Protein AF-A0A7J3Q9Z6-F1 (afdb_monomer_lite)

Sequence (89 aa):
MEDVLILVGIVALAVLLMYMLEYYRPLILAVLLAYLAFPIYWFIATLELDPLLRIALQVVVFMLMYGVVLYMVMSYLYKMRVRRYEAKR

Structure (mmCIF, N/CA/C/O backbone):
data_AF-A0A7J3Q9Z6-F1
#
_entry.id   AF-A0A7J3Q9Z6-F1
#
loop_
_atom_site.group_PDB
_atom_site.id
_atom_site.type_symbol
_atom_site.label_atom_id
_atom_site.label_alt_id
_atom_site.label_comp_id
_atom_site.label_asym_id
_atom_site.label_entity_id
_atom_site.label_seq_id
_atom_site.pdbx_PDB_ins_code
_atom_site.Cartn_x
_atom_site.Cartn_y
_atom_site.Cartn_z
_atom_site.occupancy
_atom_site.B_iso_or_equiv
_atom_site.auth_seq_id
_atom_site.auth_comp_id
_atom_site.auth_asym_id
_atom_site.auth_atom_id
_atom_site.pdbx_PDB_model_num
ATOM 1 N N . MET A 1 1 ? -43.925 -8.696 9.432 1.00 72.38 1 MET A N 1
ATOM 2 C CA . MET A 1 1 ? -42.898 -8.941 10.478 1.00 72.38 1 MET A CA 1
ATOM 3 C C . MET A 1 1 ? -41.563 -9.344 9.857 1.00 72.38 1 MET A C 1
ATOM 5 O O . MET A 1 1 ? -40.544 -8.851 10.318 1.00 72.38 1 MET A O 1
ATOM 9 N N . GLU A 1 2 ? -41.551 -10.153 8.793 1.00 80.06 2 GLU A N 1
ATOM 10 C CA . GLU A 1 2 ? -40.327 -10.506 8.049 1.00 80.06 2 GLU A CA 1
ATOM 11 C C . GLU A 1 2 ? -39.622 -9.300 7.408 1.00 80.06 2 GLU A C 1
ATOM 13 O O . GLU A 1 2 ? -38.408 -9.179 7.537 1.00 80.06 2 GLU A O 1
ATOM 18 N N . ASP A 1 3 ? -40.357 -8.342 6.835 1.00 82.56 3 ASP A N 1
ATOM 19 C CA . ASP A 1 3 ? -39.754 -7.142 6.218 1.00 82.56 3 ASP A CA 1
ATOM 20 C C . ASP A 1 3 ? -38.966 -6.285 7.220 1.00 82.56 3 ASP A C 1
ATOM 22 O O . ASP A 1 3 ? -37.925 -5.710 6.902 1.00 82.56 3 ASP A O 1
ATOM 26 N N . VAL A 1 4 ? -39.437 -6.242 8.470 1.00 86.06 4 VAL A N 1
ATOM 27 C CA . VAL A 1 4 ? -38.774 -5.522 9.566 1.00 86.06 4 VAL A CA 1
ATOM 28 C C . VAL A 1 4 ? -37.491 -6.247 9.981 1.00 86.06 4 VAL A C 1
ATOM 30 O O . VAL A 1 4 ? -36.471 -5.605 10.209 1.00 86.06 4 VAL A O 1
ATOM 33 N N . LEU A 1 5 ? -37.511 -7.582 10.028 1.00 89.56 5 LEU A N 1
ATOM 34 C CA . LEU A 1 5 ? -36.334 -8.410 10.317 1.00 89.56 5 LEU A CA 1
ATOM 35 C C . LEU A 1 5 ? -35.250 -8.268 9.240 1.00 89.56 5 LEU A C 1
ATOM 37 O O . LEU A 1 5 ? -34.073 -8.135 9.575 1.00 89.56 5 LEU A O 1
ATOM 41 N N . ILE A 1 6 ? -35.640 -8.233 7.963 1.00 91.38 6 ILE A N 1
ATOM 42 C CA . ILE A 1 6 ? -34.717 -8.019 6.840 1.00 91.38 6 ILE A CA 1
ATOM 43 C C . ILE A 1 6 ? -34.081 -6.627 6.930 1.00 91.38 6 ILE A C 1
ATOM 45 O O . ILE A 1 6 ? -32.861 -6.500 6.818 1.00 91.38 6 ILE A O 1
ATOM 49 N N . LEU A 1 7 ? -34.880 -5.589 7.203 1.00 92.12 7 LEU A N 1
ATOM 50 C CA . LEU A 1 7 ? -34.381 -4.223 7.370 1.00 92.12 7 LEU A CA 1
ATOM 51 C C . LEU A 1 7 ? -33.370 -4.122 8.522 1.00 92.12 7 LEU A C 1
ATOM 53 O O . LEU A 1 7 ? -32.290 -3.557 8.349 1.00 92.12 7 LEU A O 1
ATOM 57 N N . VAL A 1 8 ? -33.683 -4.710 9.681 1.00 91.94 8 VAL A N 1
ATOM 58 C CA . VAL A 1 8 ? -32.777 -4.744 10.841 1.00 91.94 8 VAL A CA 1
ATOM 59 C C . VAL A 1 8 ? -31.481 -5.489 10.507 1.00 91.94 8 VAL A C 1
ATOM 61 O O . VAL A 1 8 ? -30.401 -5.019 10.867 1.00 91.94 8 VAL A O 1
ATOM 64 N N . GLY A 1 9 ? -31.562 -6.600 9.769 1.00 90.69 9 GLY A N 1
ATOM 65 C CA . GLY A 1 9 ? -30.392 -7.353 9.312 1.00 90.69 9 GLY A CA 1
ATOM 66 C C . GLY A 1 9 ? -29.467 -6.539 8.401 1.00 90.69 9 GLY A C 1
ATOM 67 O O . GLY A 1 9 ? -28.252 -6.536 8.602 1.00 90.69 9 GLY A O 1
ATOM 68 N N . ILE A 1 10 ? -30.028 -5.791 7.446 1.00 93.44 10 ILE A N 1
ATOM 69 C CA . ILE A 1 10 ? -29.258 -4.924 6.538 1.00 93.44 10 ILE A CA 1
ATOM 70 C C . ILE A 1 10 ? -28.583 -3.786 7.310 1.00 93.44 10 ILE A C 1
ATOM 72 O O . ILE A 1 10 ? -27.400 -3.514 7.098 1.00 93.44 10 ILE A O 1
ATOM 76 N N . VAL A 1 11 ? -29.302 -3.143 8.235 1.00 91.94 11 VAL A N 1
ATOM 77 C CA . VAL A 1 11 ? -28.746 -2.060 9.060 1.00 91.94 11 VAL A CA 1
ATOM 78 C C . VAL A 1 11 ? -27.613 -2.579 9.950 1.00 91.94 11 VAL A C 1
ATOM 80 O O . VAL A 1 11 ? -26.552 -1.960 10.005 1.00 91.94 11 VAL A O 1
ATOM 83 N N . ALA A 1 12 ? -27.784 -3.738 10.592 1.00 89.44 12 ALA A N 1
ATOM 84 C CA . ALA A 1 12 ? -26.739 -4.350 11.412 1.00 89.44 12 ALA A CA 1
ATOM 85 C C . ALA A 1 12 ? -25.483 -4.691 10.590 1.00 89.44 12 ALA A C 1
ATOM 87 O O . ALA A 1 12 ? -24.363 -4.411 11.025 1.00 89.44 12 ALA A O 1
ATOM 88 N N . LEU A 1 13 ? -25.660 -5.231 9.380 1.00 92.25 13 LEU A N 1
ATOM 89 C CA . LEU A 1 13 ? -24.557 -5.526 8.466 1.00 92.25 13 LEU A CA 1
ATOM 90 C C . LEU A 1 13 ? -23.825 -4.249 8.023 1.00 92.25 13 LEU A C 1
ATOM 92 O O . LEU A 1 13 ? -22.596 -4.225 8.002 1.00 92.25 13 LEU A O 1
ATOM 96 N N . ALA A 1 14 ? -24.558 -3.177 7.713 1.00 86.50 14 ALA A N 1
ATOM 97 C CA . ALA A 1 14 ? -23.981 -1.891 7.326 1.00 86.50 14 ALA A CA 1
ATOM 98 C C . ALA A 1 14 ? -23.163 -1.256 8.464 1.00 86.50 14 ALA A C 1
ATOM 100 O O . ALA A 1 14 ? -22.056 -0.769 8.232 1.00 86.50 14 ALA A O 1
ATOM 101 N N . VAL A 1 15 ? -23.665 -1.317 9.702 1.00 88.56 15 VAL A N 1
ATOM 102 C CA . VAL A 1 15 ? -22.946 -0.835 10.894 1.00 88.56 15 VAL A CA 1
ATOM 103 C C . VAL A 1 15 ? -21.678 -1.656 11.138 1.00 88.56 15 VAL A C 1
ATOM 105 O O . VAL A 1 15 ? -20.613 -1.086 11.383 1.00 88.56 15 VAL A O 1
ATOM 108 N N . LEU A 1 16 ? -21.757 -2.985 11.013 1.00 86.62 16 LEU A N 1
ATOM 109 C CA . LEU A 1 16 ? -20.596 -3.867 11.136 1.00 86.62 16 LEU A CA 1
ATOM 110 C C . LEU A 1 16 ? -19.536 -3.550 10.072 1.00 86.62 16 LEU A C 1
ATOM 112 O O . LEU A 1 16 ? -18.354 -3.429 10.395 1.00 86.62 16 LEU A O 1
ATOM 116 N N . LEU A 1 17 ? -19.957 -3.374 8.817 1.00 84.81 17 LEU A N 1
ATOM 117 C CA . LEU A 1 17 ? -19.078 -2.999 7.710 1.00 84.81 17 LEU A CA 1
ATOM 118 C C . LEU A 1 17 ? -18.414 -1.646 7.950 1.00 84.81 17 LEU A C 1
ATOM 120 O O . LEU A 1 17 ? -17.205 -1.545 7.777 1.00 84.81 17 LEU A O 1
ATOM 124 N N . MET A 1 18 ? -19.157 -0.632 8.401 1.00 84.44 18 MET A N 1
ATOM 125 C CA . MET A 1 18 ? -18.583 0.662 8.782 1.00 84.44 18 MET A CA 1
ATOM 126 C C . MET A 1 18 ? -17.504 0.514 9.857 1.00 84.44 18 MET A C 1
ATOM 128 O O . MET A 1 18 ? -16.421 1.085 9.721 1.00 84.44 18 MET A O 1
ATOM 132 N N . TYR A 1 19 ? -17.774 -0.283 10.893 1.00 81.69 19 TYR A N 1
ATOM 133 C CA . TYR A 1 19 ? -16.831 -0.508 11.987 1.00 81.69 19 TYR A CA 1
ATOM 134 C C . TYR A 1 19 ? -15.564 -1.223 11.506 1.00 81.69 19 TYR A C 1
ATOM 136 O O . TYR A 1 19 ? -14.444 -0.825 11.836 1.00 81.69 19 TYR A O 1
ATOM 144 N N . MET A 1 20 ? -15.724 -2.245 10.660 1.00 77.56 20 MET A N 1
ATOM 145 C CA . MET A 1 20 ? -14.598 -2.918 10.017 1.00 77.56 20 MET A CA 1
ATOM 146 C C . MET A 1 20 ? -13.804 -1.960 9.130 1.00 77.56 20 MET A C 1
ATOM 148 O O . MET A 1 20 ? -12.579 -1.952 9.185 1.00 77.56 20 MET A O 1
ATOM 152 N N . LEU A 1 21 ? -14.468 -1.108 8.353 1.00 81.88 21 LEU A N 1
ATOM 153 C CA . LEU A 1 21 ? -13.808 -0.164 7.455 1.00 81.88 21 LEU A CA 1
ATOM 154 C C . LEU A 1 21 ? -13.030 0.907 8.221 1.00 81.88 21 LEU A C 1
ATOM 156 O O . LEU A 1 21 ? -11.976 1.347 7.774 1.00 81.88 21 LEU A O 1
ATOM 160 N N . GLU A 1 22 ? -13.513 1.313 9.392 1.00 78.19 22 GLU A N 1
ATOM 161 C CA . GLU A 1 22 ? -12.792 2.204 10.293 1.00 78.19 22 GLU A CA 1
ATOM 162 C C . GLU A 1 22 ? -11.586 1.523 10.940 1.00 78.19 22 GLU A C 1
ATOM 164 O O . GLU A 1 22 ? -10.498 2.106 10.969 1.00 78.19 22 GLU A O 1
ATOM 169 N N . TYR A 1 23 ? -11.742 0.273 11.377 1.00 79.00 23 TYR A N 1
ATOM 170 C CA . TYR A 1 23 ? -10.653 -0.492 11.967 1.00 79.00 23 TYR A CA 1
ATOM 171 C C . TYR A 1 23 ? -9.563 -0.807 10.935 1.00 79.00 23 TYR A C 1
ATOM 173 O O . TYR A 1 23 ? -8.400 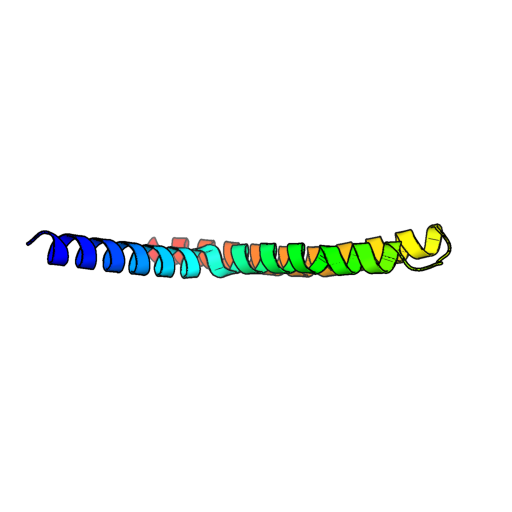-0.492 11.166 1.00 79.00 23 TYR A O 1
ATOM 181 N N . TYR A 1 24 ? -9.920 -1.353 9.772 1.00 81.25 24 TYR A N 1
ATOM 182 C CA . TYR A 1 24 ? -8.988 -1.772 8.720 1.00 81.25 24 TYR A CA 1
ATOM 183 C C . TYR A 1 24 ? -8.614 -0.656 7.736 1.00 81.25 24 TYR A C 1
ATOM 185 O O . TYR A 1 24 ? -7.861 -0.911 6.799 1.00 81.25 24 TYR A O 1
ATOM 193 N N . ARG A 1 25 ? -9.070 0.588 7.942 1.00 79.88 25 ARG A N 1
ATOM 194 C CA . ARG A 1 25 ? -8.836 1.726 7.031 1.00 79.88 25 ARG A CA 1
ATOM 195 C C . ARG A 1 25 ? -7.398 1.850 6.504 1.00 79.88 25 ARG A C 1
ATOM 197 O O . ARG A 1 25 ? -7.237 1.956 5.291 1.00 79.88 25 ARG A O 1
ATOM 204 N N . PRO A 1 26 ? -6.343 1.826 7.345 1.00 80.00 26 PRO A N 1
ATOM 205 C CA . PRO A 1 26 ? -4.973 1.964 6.849 1.00 80.00 26 PRO A CA 1
ATOM 206 C C . PRO A 1 26 ? -4.481 0.726 6.097 1.00 80.00 26 PRO A C 1
ATOM 208 O O . PRO A 1 26 ? -3.674 0.867 5.185 1.00 80.00 26 PRO A O 1
ATOM 211 N N . LEU A 1 27 ? -4.988 -0.465 6.428 1.00 82.00 27 LEU A N 1
ATOM 212 C CA . LEU A 1 27 ? -4.701 -1.685 5.676 1.00 82.00 27 LEU A CA 1
ATOM 213 C C . LEU A 1 27 ? -5.360 -1.629 4.291 1.00 82.00 27 LEU A C 1
ATOM 215 O O . LEU A 1 27 ? -4.708 -1.909 3.293 1.00 82.00 27 LEU A O 1
ATOM 219 N N . ILE A 1 28 ? -6.622 -1.194 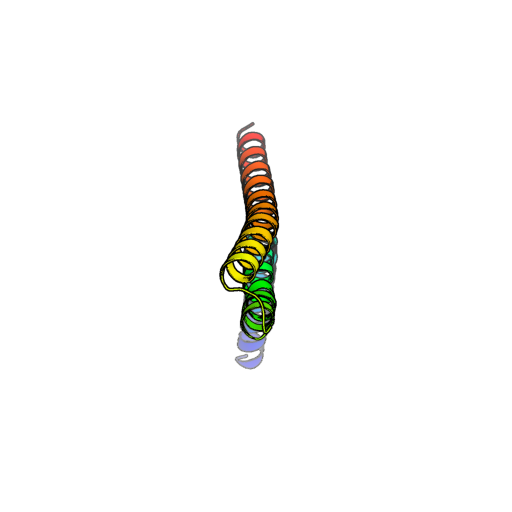4.222 1.00 84.31 28 ILE A N 1
ATOM 220 C CA . ILE A 1 28 ? -7.353 -0.995 2.964 1.00 84.31 28 ILE A CA 1
ATOM 221 C C . ILE A 1 28 ? -6.633 0.045 2.098 1.00 84.31 28 ILE A C 1
ATOM 223 O O . ILE A 1 28 ? -6.384 -0.207 0.925 1.00 84.31 28 ILE A O 1
ATOM 227 N N . LEU A 1 29 ? -6.225 1.178 2.678 1.00 85.12 29 LEU A N 1
ATOM 228 C CA . LEU A 1 29 ? -5.439 2.200 1.980 1.00 85.12 29 LEU A CA 1
ATOM 229 C C . LEU A 1 29 ? -4.102 1.655 1.459 1.00 85.12 29 LEU A C 1
ATOM 231 O O . LEU A 1 29 ? -3.744 1.927 0.318 1.00 85.12 29 LEU A O 1
ATOM 235 N N . ALA A 1 30 ? -3.385 0.861 2.259 1.00 83.31 30 ALA A N 1
ATOM 236 C CA . ALA A 1 30 ? -2.140 0.226 1.835 1.00 83.31 30 ALA A CA 1
ATOM 237 C C . ALA A 1 30 ? -2.349 -0.739 0.656 1.00 83.31 30 ALA A C 1
ATOM 239 O O . ALA A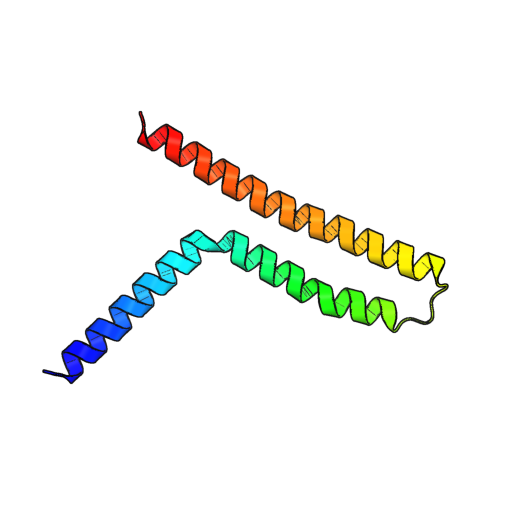 1 30 ? -1.573 -0.720 -0.297 1.00 83.31 30 ALA A O 1
ATOM 240 N N . VAL A 1 31 ? -3.416 -1.544 0.688 1.00 85.00 31 VAL A N 1
ATOM 241 C CA . VAL A 1 31 ? -3.778 -2.461 -0.405 1.00 85.00 31 VAL A CA 1
ATOM 242 C C . VAL A 1 31 ? -4.174 -1.690 -1.664 1.00 85.00 31 VAL A C 1
ATOM 244 O O . VAL A 1 31 ? -3.730 -2.042 -2.753 1.00 85.00 31 VAL A O 1
ATOM 247 N N . LEU A 1 32 ? -4.951 -0.612 -1.535 1.00 86.44 32 LEU A N 1
ATOM 248 C CA . LEU A 1 32 ? -5.320 0.243 -2.666 1.00 86.44 32 LEU A CA 1
ATOM 249 C C . LEU A 1 32 ? -4.092 0.907 -3.298 1.00 86.44 32 LEU A C 1
ATOM 251 O O . LEU A 1 32 ? -3.976 0.931 -4.519 1.00 86.44 32 LEU A O 1
ATOM 255 N N . LEU A 1 33 ? -3.147 1.393 -2.491 1.00 85.00 33 LEU A N 1
ATOM 256 C CA . LEU A 1 33 ? -1.881 1.938 -2.989 1.00 85.00 33 LEU A CA 1
ATOM 257 C C . LEU A 1 33 ? -1.045 0.874 -3.709 1.00 85.00 33 LEU A C 1
ATOM 259 O O . LEU A 1 33 ? -0.524 1.135 -4.790 1.00 85.00 33 LEU A O 1
ATOM 263 N N . ALA A 1 34 ? -0.963 -0.337 -3.154 1.00 80.06 34 ALA A N 1
ATOM 264 C CA . ALA A 1 34 ? -0.294 -1.459 -3.808 1.00 80.06 34 ALA A CA 1
ATOM 265 C C . ALA A 1 34 ? -0.988 -1.867 -5.119 1.00 80.06 34 ALA A C 1
ATOM 267 O O . ALA A 1 34 ? -0.321 -2.253 -6.072 1.00 80.06 34 ALA A O 1
ATOM 268 N N . TYR A 1 35 ? -2.312 -1.740 -5.204 1.00 85.50 35 TYR A N 1
ATOM 269 C CA . TYR A 1 35 ? -3.057 -1.976 -6.438 1.00 85.50 35 TYR A CA 1
ATOM 270 C C . TYR A 1 35 ? -2.788 -0.886 -7.488 1.00 85.50 35 TYR A C 1
ATOM 272 O O . TYR A 1 35 ? -2.546 -1.197 -8.651 1.00 85.50 35 TYR A O 1
ATOM 280 N N . LEU A 1 36 ? -2.741 0.387 -7.080 1.00 84.62 36 LEU A N 1
ATOM 281 C CA . LEU A 1 36 ? -2.385 1.516 -7.954 1.00 84.62 36 LEU A CA 1
ATOM 282 C C . LEU A 1 36 ? -0.940 1.456 -8.463 1.00 84.62 36 LEU A C 1
ATOM 284 O O . LEU A 1 36 ? -0.616 2.055 -9.484 1.00 84.62 36 LEU A O 1
ATOM 288 N N . ALA A 1 37 ? -0.080 0.696 -7.796 1.00 84.44 37 ALA A N 1
ATOM 289 C CA . ALA A 1 37 ? 1.256 0.393 -8.276 1.00 84.44 37 ALA A CA 1
ATOM 290 C C . ALA A 1 37 ? 1.289 -0.336 -9.608 1.00 84.44 37 ALA A C 1
ATOM 292 O O . ALA A 1 37 ? 2.159 -0.103 -10.443 1.00 84.44 37 ALA A O 1
ATOM 293 N N . PHE A 1 38 ? 0.380 -1.298 -9.754 1.00 86.56 38 PHE A N 1
ATOM 294 C CA . PHE A 1 38 ? 0.374 -2.248 -10.847 1.00 86.56 38 PHE A CA 1
ATOM 295 C C . PHE A 1 38 ? 0.360 -1.557 -12.219 1.00 86.56 38 PHE A C 1
ATOM 297 O O . PHE A 1 38 ? 1.233 -1.873 -13.030 1.00 86.56 38 PHE A O 1
ATOM 304 N N . PRO A 1 39 ? -0.519 -0.568 -12.490 1.00 90.38 39 PRO A N 1
ATOM 305 C CA . PRO A 1 39 ? -0.480 0.162 -13.754 1.00 90.38 39 PRO A CA 1
ATOM 306 C C . PRO A 1 39 ? 0.821 0.949 -13.959 1.00 90.38 39 PRO A C 1
ATOM 308 O O . PRO A 1 39 ? 1.238 1.113 -15.100 1.00 90.38 39 PRO A O 1
ATOM 311 N N . ILE A 1 40 ? 1.500 1.392 -12.895 1.00 90.81 40 ILE A N 1
ATOM 312 C CA . ILE A 1 40 ? 2.797 2.079 -13.002 1.00 90.81 40 ILE A CA 1
ATOM 313 C C . ILE A 1 40 ? 3.882 1.090 -13.449 1.00 90.81 40 ILE A C 1
ATOM 315 O O . ILE A 1 40 ? 4.624 1.378 -14.387 1.00 90.81 40 ILE A O 1
ATOM 319 N N . TYR A 1 41 ? 3.948 -0.101 -12.843 1.00 90.94 41 TYR A N 1
ATOM 320 C CA . TYR A 1 41 ? 4.869 -1.158 -13.283 1.00 90.94 41 TYR A CA 1
ATOM 321 C C . TYR A 1 41 ? 4.594 -1.604 -14.715 1.00 90.94 41 TYR A C 1
ATOM 323 O O . TYR A 1 41 ? 5.536 -1.777 -15.490 1.00 90.94 41 TYR A O 1
ATOM 331 N N . TRP A 1 42 ? 3.313 -1.765 -15.058 1.00 92.44 42 TRP A N 1
ATOM 332 C CA . TRP A 1 42 ? 2.877 -2.113 -16.405 1.00 92.44 42 TRP A CA 1
ATOM 333 C C . TRP A 1 42 ? 3.311 -1.048 -17.413 1.00 92.44 42 TRP A C 1
ATOM 335 O O . TRP A 1 42 ? 3.943 -1.371 -18.414 1.00 92.44 42 TRP A O 1
ATOM 345 N N . PHE A 1 43 ? 3.046 0.227 -17.121 1.00 93.31 43 PHE A N 1
ATOM 346 C CA . PHE A 1 43 ? 3.453 1.343 -17.967 1.00 93.31 43 PHE A CA 1
ATOM 347 C C . PHE A 1 43 ? 4.971 1.363 -18.179 1.00 93.31 43 PHE A C 1
ATOM 349 O O . PHE A 1 43 ? 5.421 1.385 -19.321 1.00 93.31 43 PHE A O 1
ATOM 356 N N . ILE A 1 44 ? 5.770 1.240 -17.113 1.00 92.62 44 ILE A N 1
ATOM 357 C CA . ILE A 1 44 ? 7.239 1.187 -17.221 1.00 92.62 44 ILE A CA 1
ATOM 358 C C . ILE A 1 44 ? 7.696 0.003 -18.083 1.00 92.62 44 ILE A C 1
ATOM 360 O O . ILE A 1 44 ? 8.651 0.130 -18.845 1.00 92.62 44 ILE A O 1
ATOM 364 N N . ALA A 1 45 ? 7.013 -1.141 -17.992 1.00 89.75 45 ALA A N 1
ATOM 365 C CA . ALA A 1 45 ? 7.331 -2.315 -18.797 1.00 89.75 45 ALA A CA 1
ATOM 366 C C . ALA A 1 45 ? 7.038 -2.124 -20.295 1.00 89.75 45 ALA A C 1
ATOM 368 O O . ALA A 1 45 ? 7.731 -2.732 -21.111 1.00 89.75 45 ALA A O 1
ATOM 369 N N . THR A 1 46 ? 6.057 -1.284 -20.649 1.00 94.31 46 THR A N 1
ATOM 370 C CA . THR A 1 46 ? 5.726 -0.953 -22.048 1.00 94.31 46 THR A CA 1
ATOM 371 C C . THR A 1 46 ? 6.652 0.077 -22.687 1.00 94.31 46 THR A C 1
ATOM 373 O O . THR A 1 46 ? 6.654 0.205 -23.907 1.00 94.31 46 THR A O 1
ATOM 376 N N . LEU A 1 47 ? 7.443 0.805 -21.895 1.00 92.94 47 LEU A N 1
ATOM 377 C CA . LEU A 1 47 ? 8.381 1.785 -22.432 1.00 92.94 47 LEU A CA 1
ATOM 378 C C . LEU A 1 47 ? 9.572 1.082 -23.099 1.00 92.94 47 LEU A C 1
ATOM 380 O O . LEU A 1 47 ? 10.155 0.140 -22.552 1.00 92.94 47 LEU A O 1
ATOM 384 N N . GLU A 1 48 ? 9.980 1.588 -24.261 1.00 93.62 48 GLU A N 1
ATOM 385 C CA . GLU A 1 48 ? 11.185 1.161 -24.981 1.00 93.62 48 GLU A CA 1
ATOM 386 C C . GLU A 1 48 ? 12.443 1.727 -24.306 1.00 93.62 48 GLU A C 1
ATOM 388 O O . GLU A 1 48 ? 13.108 2.633 -24.798 1.00 93.62 48 GLU A O 1
ATOM 393 N N . LEU A 1 49 ? 12.735 1.216 -23.111 1.00 92.31 49 LEU A N 1
ATOM 394 C CA . LEU A 1 49 ? 13.894 1.585 -22.304 1.00 92.31 49 LEU A CA 1
ATOM 395 C C . LEU A 1 49 ? 14.931 0.470 -22.300 1.00 92.31 49 LEU A C 1
ATOM 397 O O . LEU A 1 49 ? 14.565 -0.716 -22.308 1.00 92.31 49 LEU A O 1
ATOM 401 N N . ASP A 1 50 ? 16.197 0.866 -22.151 1.00 95.19 50 ASP A N 1
ATOM 402 C CA . ASP A 1 50 ? 17.290 -0.044 -21.823 1.00 95.19 50 ASP A CA 1
ATOM 403 C C . ASP A 1 50 ? 16.911 -0.940 -20.630 1.00 95.19 50 ASP A C 1
ATOM 405 O O . ASP A 1 50 ? 16.354 -0.445 -19.639 1.00 95.19 50 ASP A O 1
ATOM 409 N N . PRO A 1 51 ? 17.231 -2.248 -20.665 1.00 94.62 51 PRO A N 1
ATOM 410 C CA . PRO A 1 51 ? 16.844 -3.183 -19.608 1.00 94.62 51 PRO A CA 1
ATOM 411 C C . PRO A 1 51 ? 17.307 -2.748 -18.213 1.00 94.62 51 PRO A C 1
ATOM 413 O O . PRO A 1 51 ? 16.550 -2.848 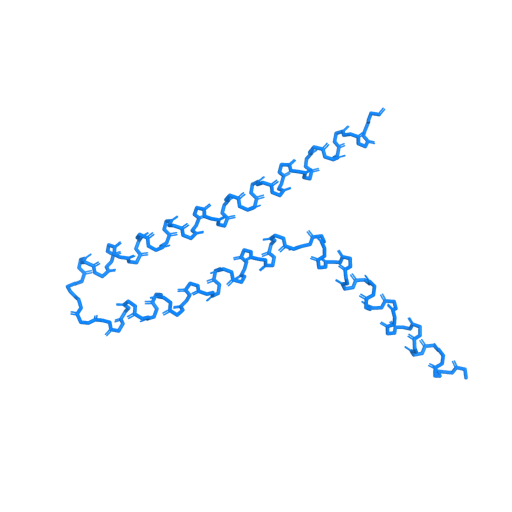-17.247 1.00 94.62 51 PRO A O 1
ATOM 416 N N . LEU A 1 52 ? 18.527 -2.208 -18.111 1.00 96.00 52 LEU A N 1
ATOM 417 C CA . LEU A 1 52 ? 19.089 -1.735 -16.846 1.00 96.00 52 LEU A CA 1
ATOM 418 C C . LEU A 1 52 ? 18.310 -0.531 -16.294 1.00 96.00 52 LEU A C 1
ATOM 420 O O . LEU A 1 52 ? 17.979 -0.498 -15.110 1.00 96.00 52 LEU A O 1
ATOM 424 N N . LEU A 1 53 ? 17.972 0.430 -17.159 1.00 94.50 53 LEU A N 1
ATOM 425 C CA . LEU A 1 53 ? 17.214 1.625 -16.788 1.00 94.50 53 LEU A CA 1
ATOM 426 C C . LEU A 1 53 ? 15.777 1.275 -16.382 1.00 94.50 53 LEU A C 1
ATOM 428 O O . LEU A 1 53 ? 15.253 1.820 -15.412 1.00 94.50 53 LEU A O 1
ATOM 432 N N . ARG A 1 54 ? 15.157 0.317 -17.077 1.00 94.75 54 ARG A N 1
ATOM 433 C CA . ARG A 1 54 ? 13.824 -0.199 -16.746 1.00 94.75 54 ARG A CA 1
ATOM 434 C C . ARG A 1 54 ? 13.789 -0.823 -15.355 1.00 94.75 54 ARG A C 1
ATOM 436 O O . ARG A 1 54 ? 12.915 -0.484 -14.561 1.00 94.75 54 ARG A O 1
ATOM 443 N N . ILE A 1 55 ? 14.753 -1.693 -15.048 1.00 94.00 55 ILE A N 1
ATOM 444 C CA . ILE A 1 55 ? 14.874 -2.319 -13.725 1.00 94.00 55 ILE A CA 1
ATOM 445 C C . ILE A 1 55 ? 15.106 -1.247 -12.659 1.00 94.00 55 ILE A C 1
ATOM 447 O O . ILE A 1 55 ? 14.427 -1.255 -11.635 1.00 94.00 55 ILE A O 1
ATOM 451 N N . ALA A 1 56 ? 16.007 -0.291 -12.909 1.00 95.06 56 ALA A N 1
ATOM 452 C CA . ALA A 1 56 ? 16.269 0.801 -11.976 1.00 95.06 56 ALA A CA 1
ATOM 453 C C . ALA A 1 56 ? 14.992 1.596 -11.652 1.00 95.06 56 ALA A C 1
ATOM 455 O O . ALA A 1 56 ? 14.685 1.814 -10.481 1.00 95.06 56 ALA A O 1
ATOM 456 N N . LEU A 1 57 ? 14.197 1.960 -12.664 1.00 94.50 57 LEU A N 1
ATOM 457 C CA . LEU A 1 57 ? 12.923 2.660 -12.469 1.00 94.50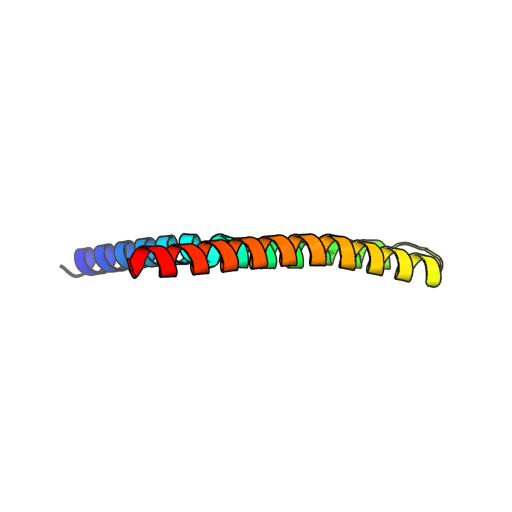 57 LEU A CA 1
ATOM 458 C C . LEU A 1 57 ? 11.906 1.825 -11.685 1.00 94.50 57 LEU A C 1
ATOM 460 O O . LEU A 1 57 ? 11.271 2.341 -10.766 1.00 94.50 57 LEU A O 1
ATOM 464 N N . GLN A 1 58 ? 11.770 0.536 -12.001 1.00 93.06 58 GLN A N 1
ATOM 465 C CA . GLN A 1 58 ? 10.872 -0.360 -11.269 1.00 93.06 58 GLN A CA 1
ATOM 466 C C . GLN A 1 58 ? 11.279 -0.496 -9.794 1.00 93.06 58 GLN A C 1
ATOM 468 O O . GLN A 1 58 ? 10.416 -0.456 -8.919 1.00 93.06 58 GLN A O 1
ATOM 473 N N . VAL A 1 59 ? 12.580 -0.583 -9.498 1.00 94.38 59 VAL A N 1
ATOM 474 C CA . VAL A 1 59 ? 13.096 -0.624 -8.120 1.00 94.38 59 VAL A CA 1
ATOM 475 C C . VAL A 1 59 ? 12.831 0.690 -7.382 1.00 94.38 59 VAL A C 1
ATOM 477 O O . VAL A 1 59 ? 12.433 0.663 -6.219 1.00 94.38 59 VAL A O 1
ATOM 480 N N . VAL A 1 60 ? 12.996 1.842 -8.038 1.00 94.19 60 VAL A N 1
ATOM 481 C CA . VAL A 1 60 ? 12.693 3.149 -7.429 1.00 94.19 60 VAL A CA 1
ATOM 482 C C . VAL A 1 60 ? 11.211 3.250 -7.070 1.00 94.19 60 VAL A C 1
ATOM 484 O O . VAL A 1 60 ? 10.877 3.608 -5.939 1.00 94.19 60 VAL A O 1
ATOM 487 N N . VAL A 1 61 ? 10.316 2.875 -7.988 1.00 91.94 61 VAL A N 1
ATOM 488 C CA . VAL A 1 61 ? 8.869 2.845 -7.721 1.00 91.94 61 VAL A CA 1
ATOM 489 C C . VAL A 1 61 ? 8.547 1.879 -6.581 1.00 91.94 61 VAL A C 1
ATOM 491 O O . VAL A 1 61 ? 7.781 2.232 -5.681 1.00 91.94 61 VAL A O 1
ATOM 494 N N . PHE A 1 62 ? 9.180 0.702 -6.557 1.00 91.25 62 PHE A N 1
ATOM 495 C CA . PHE A 1 62 ? 9.039 -0.257 -5.463 1.00 91.25 62 PHE A CA 1
ATOM 496 C C . PHE A 1 62 ? 9.408 0.351 -4.115 1.00 91.25 62 PHE A C 1
ATOM 498 O O . PHE A 1 62 ? 8.604 0.299 -3.187 1.00 91.25 62 PHE A O 1
ATOM 505 N N . MET A 1 63 ? 10.592 0.957 -4.009 1.00 94.25 63 MET A N 1
ATOM 506 C CA . MET A 1 63 ? 11.069 1.545 -2.760 1.00 94.25 63 MET A CA 1
ATOM 507 C C . MET A 1 63 ? 10.161 2.672 -2.270 1.00 94.25 63 MET A C 1
ATOM 509 O O . MET A 1 63 ? 9.827 2.707 -1.085 1.00 94.25 63 MET A O 1
ATOM 513 N N . LEU A 1 64 ? 9.724 3.560 -3.169 1.00 91.19 64 LEU A N 1
ATOM 514 C CA . LEU A 1 64 ? 8.839 4.671 -2.817 1.00 91.19 64 LEU A CA 1
ATOM 515 C C . LEU A 1 64 ? 7.515 4.166 -2.248 1.00 91.19 64 LEU A C 1
ATOM 517 O O . LEU A 1 64 ? 7.103 4.571 -1.161 1.00 91.19 64 LEU A O 1
ATOM 521 N N . MET A 1 65 ? 6.861 3.240 -2.942 1.00 89.75 65 MET A N 1
ATOM 522 C CA . MET A 1 65 ? 5.585 2.724 -2.469 1.00 89.75 65 MET A CA 1
ATOM 523 C C . MET A 1 65 ? 5.708 1.852 -1.228 1.00 89.75 65 MET A C 1
ATOM 525 O O . MET A 1 65 ? 4.882 1.966 -0.324 1.00 89.75 65 MET A O 1
ATOM 529 N N . TYR A 1 66 ? 6.716 0.978 -1.179 1.00 88.12 66 TYR A N 1
ATOM 530 C CA . TYR A 1 66 ? 6.965 0.143 -0.014 1.00 88.12 66 TYR A CA 1
ATOM 531 C C . TYR A 1 66 ? 7.196 1.020 1.217 1.00 88.12 66 TYR A C 1
ATOM 533 O O . TYR A 1 66 ? 6.627 0.749 2.269 1.00 88.12 66 TYR A O 1
ATOM 541 N N . GLY A 1 67 ? 7.940 2.123 1.071 1.00 90.75 67 GLY A N 1
ATOM 542 C CA . GLY A 1 67 ? 8.129 3.116 2.125 1.00 90.75 67 GLY A CA 1
ATOM 543 C C . GLY A 1 67 ? 6.814 3.734 2.607 1.00 90.75 67 GLY A C 1
ATOM 544 O O . GLY A 1 67 ? 6.569 3.777 3.813 1.00 90.75 67 GLY A O 1
ATOM 545 N N . VAL A 1 68 ? 5.936 4.153 1.689 1.00 89.62 68 VAL A N 1
ATOM 546 C CA . VAL A 1 68 ? 4.617 4.715 2.038 1.00 89.62 68 VAL A CA 1
ATOM 547 C C . VAL A 1 68 ? 3.749 3.681 2.761 1.00 89.62 68 VAL A C 1
ATOM 549 O O . VAL A 1 68 ? 3.207 3.970 3.829 1.00 89.62 68 VAL A O 1
ATOM 552 N N . VAL A 1 69 ? 3.649 2.461 2.227 1.00 88.94 69 VAL A N 1
ATOM 553 C CA . VAL A 1 69 ? 2.873 1.369 2.834 1.00 88.94 69 VAL A CA 1
ATOM 554 C C . VAL A 1 69 ? 3.414 1.025 4.221 1.00 88.94 69 VAL A C 1
ATOM 556 O O . VAL A 1 69 ? 2.647 0.957 5.184 1.00 88.94 69 VAL A O 1
ATOM 559 N N . LEU A 1 70 ? 4.732 0.866 4.350 1.00 90.19 70 LEU A N 1
ATOM 560 C CA . LEU A 1 70 ? 5.392 0.568 5.616 1.00 90.19 70 LEU A CA 1
ATOM 561 C C . LEU A 1 70 ? 5.128 1.667 6.648 1.00 90.19 70 LEU A C 1
ATOM 563 O O . LEU A 1 70 ? 4.788 1.361 7.790 1.00 90.19 70 LEU A O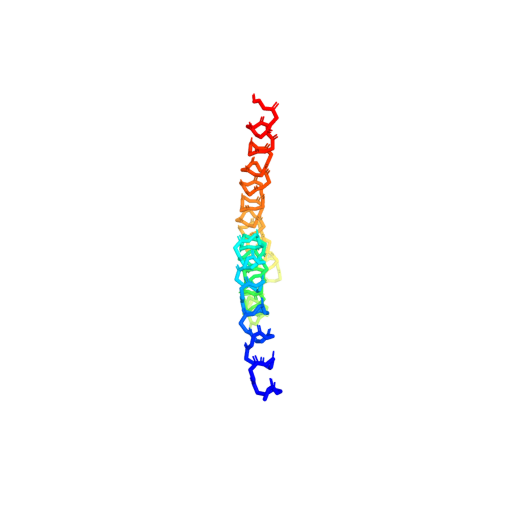 1
ATOM 567 N N . TYR A 1 71 ? 5.227 2.936 6.250 1.00 89.50 71 TYR A N 1
ATOM 568 C CA . TYR A 1 71 ? 4.918 4.070 7.116 1.00 89.50 71 TYR A CA 1
ATOM 569 C C . TYR A 1 71 ? 3.468 4.026 7.619 1.00 89.50 71 TYR A C 1
ATOM 571 O O . TYR A 1 71 ? 3.229 4.169 8.821 1.00 89.50 71 TYR A O 1
ATOM 579 N N . MET A 1 72 ? 2.497 3.775 6.734 1.00 86.81 72 MET A N 1
ATOM 580 C CA . MET A 1 72 ? 1.081 3.684 7.111 1.00 86.81 72 MET A CA 1
ATOM 581 C C . MET A 1 72 ? 0.821 2.533 8.087 1.00 86.81 72 MET A C 1
ATOM 583 O O . MET A 1 72 ? 0.156 2.731 9.107 1.00 86.81 72 MET A O 1
ATOM 587 N N . VAL A 1 73 ? 1.380 1.352 7.809 1.00 86.50 73 VAL A N 1
ATOM 588 C CA . VAL A 1 73 ? 1.245 0.168 8.668 1.00 86.50 73 VAL A CA 1
ATOM 589 C C . VAL A 1 73 ? 1.892 0.411 10.030 1.00 86.50 73 VAL A C 1
ATOM 591 O O . VAL A 1 73 ? 1.251 0.190 11.055 1.00 86.50 73 VAL A O 1
ATOM 594 N N . MET A 1 74 ? 3.123 0.923 10.070 1.00 88.44 74 MET A N 1
ATOM 595 C CA . MET A 1 74 ? 3.830 1.193 11.325 1.00 88.44 74 MET A CA 1
ATOM 596 C C . MET A 1 74 ? 3.128 2.262 12.163 1.00 88.44 74 MET A C 1
ATOM 598 O O . MET A 1 74 ? 2.941 2.071 13.363 1.00 88.44 74 MET A O 1
ATOM 602 N N . SER A 1 75 ? 2.677 3.354 11.540 1.00 87.25 75 SER A N 1
ATOM 603 C CA . SER A 1 75 ? 1.906 4.407 12.212 1.00 87.25 75 SER A CA 1
ATOM 604 C C . SER A 1 75 ? 0.613 3.853 12.818 1.00 87.25 75 SER A C 1
ATOM 606 O O . SER A 1 75 ? 0.255 4.170 13.955 1.00 87.25 75 SER A O 1
ATOM 608 N N . TYR A 1 76 ? -0.068 2.962 12.097 1.00 85.44 76 TYR A N 1
ATOM 609 C CA . TYR A 1 76 ? -1.271 2.303 12.588 1.00 85.44 76 TYR A CA 1
ATOM 610 C C . TYR A 1 76 ? -0.995 1.343 13.750 1.00 85.44 76 TYR A C 1
ATOM 612 O O . TYR A 1 76 ? -1.647 1.447 14.792 1.00 85.44 76 TYR A O 1
ATOM 620 N N . LEU A 1 77 ? -0.010 0.452 13.611 1.00 85.00 77 LEU A N 1
ATOM 621 C CA . LEU A 1 77 ? 0.385 -0.481 14.669 1.00 85.00 77 LEU A CA 1
ATOM 622 C C . LEU A 1 77 ? 0.830 0.264 15.930 1.00 85.00 77 LEU A C 1
ATOM 624 O O . LEU A 1 77 ? 0.467 -0.132 17.040 1.00 85.00 77 LEU A O 1
ATOM 628 N N . TYR A 1 78 ? 1.552 1.375 15.768 1.00 88.62 78 TYR A N 1
ATOM 629 C CA . TYR A 1 78 ? 1.949 2.243 16.869 1.00 88.62 78 TYR A CA 1
ATOM 630 C C . TYR A 1 78 ? 0.731 2.834 17.589 1.00 88.62 78 TYR A C 1
ATOM 632 O O . TYR A 1 78 ? 0.601 2.664 18.801 1.00 88.62 78 TYR A O 1
ATOM 640 N N . LYS A 1 79 ? -0.214 3.444 16.858 1.00 84.25 79 LYS A N 1
ATOM 641 C CA . LYS A 1 79 ? -1.460 3.977 17.443 1.00 84.25 79 LYS A CA 1
ATOM 642 C C . LYS A 1 79 ? -2.257 2.897 18.175 1.00 84.25 79 LYS A C 1
ATOM 644 O O . LYS A 1 79 ? -2.775 3.145 19.261 1.00 84.25 79 LYS A O 1
ATOM 649 N N . MET A 1 80 ? -2.332 1.692 17.612 1.00 83.94 80 MET A N 1
ATOM 650 C CA . MET A 1 80 ? -3.013 0.567 18.252 1.00 83.94 80 MET A CA 1
ATOM 651 C C . MET A 1 80 ? -2.331 0.129 19.548 1.00 83.94 80 MET A C 1
ATOM 653 O O . MET A 1 80 ? -3.005 -0.123 20.546 1.00 83.94 80 MET A O 1
ATOM 657 N N . ARG A 1 81 ? -0.996 0.047 19.542 1.00 84.69 81 ARG A N 1
ATOM 658 C CA . ARG A 1 81 ? -0.202 -0.279 20.727 1.00 84.69 81 ARG A CA 1
ATOM 659 C C . ARG A 1 81 ? -0.439 0.752 21.834 1.00 84.69 81 ARG A C 1
ATOM 661 O O . ARG A 1 81 ? -0.699 0.344 22.960 1.00 84.69 81 ARG A O 1
ATOM 668 N N . VAL A 1 82 ? -0.396 2.050 21.520 1.00 83.12 82 VAL A N 1
ATOM 669 C CA . VAL A 1 82 ? -0.608 3.135 22.499 1.00 83.12 82 VAL A CA 1
ATOM 670 C C . VAL A 1 82 ? -1.991 3.035 23.154 1.00 83.12 82 VAL A C 1
ATOM 672 O O . VAL A 1 82 ? -2.069 2.986 24.379 1.00 83.12 82 VAL A O 1
ATOM 675 N N . ARG A 1 83 ? -3.065 2.857 22.371 1.00 80.12 83 ARG A N 1
ATOM 676 C CA . ARG A 1 83 ? -4.431 2.692 22.915 1.00 80.12 83 ARG A CA 1
ATOM 677 C C . ARG A 1 83 ? -4.563 1.509 23.879 1.00 80.12 83 ARG A C 1
ATOM 679 O O . ARG A 1 83 ? -5.294 1.585 24.860 1.00 80.12 83 ARG A O 1
ATOM 686 N N . ARG A 1 84 ? -3.853 0.402 23.623 1.00 76.50 84 ARG A N 1
ATOM 687 C CA . ARG A 1 84 ? -3.851 -0.764 24.527 1.00 76.50 84 ARG A CA 1
ATOM 688 C C . ARG A 1 84 ? -3.145 -0.491 25.856 1.00 76.50 84 ARG A C 1
ATOM 690 O O . ARG A 1 84 ? -3.474 -1.151 26.836 1.00 76.50 84 ARG A O 1
ATOM 697 N N . TYR A 1 85 ? -2.171 0.417 25.890 1.00 80.75 85 TYR A N 1
ATOM 698 C CA . TYR A 1 85 ? -1.525 0.825 27.139 1.00 80.75 85 TYR A CA 1
ATOM 699 C C . TYR A 1 85 ? -2.415 1.761 27.952 1.00 80.75 85 TYR A C 1
ATOM 701 O O . TYR A 1 85 ? -2.507 1.588 29.162 1.00 80.75 85 TYR A O 1
ATOM 709 N N . GLU A 1 86 ? -3.110 2.691 27.296 1.00 74.38 86 GLU A N 1
ATOM 710 C CA . GLU A 1 86 ? -4.075 3.582 27.952 1.00 74.38 86 GLU A CA 1
ATOM 711 C C . GLU A 1 86 ? -5.245 2.803 28.560 1.00 74.38 86 GLU A C 1
ATOM 713 O O . GLU A 1 86 ? -5.597 3.046 29.702 1.00 74.38 86 GLU A O 1
ATOM 718 N N . ALA A 1 87 ? -5.780 1.798 27.861 1.00 69.12 87 ALA A N 1
ATOM 719 C CA . ALA A 1 87 ? -6.872 0.963 28.375 1.00 69.12 87 ALA A CA 1
ATOM 720 C C . ALA A 1 87 ? -6.486 0.052 29.562 1.00 69.12 87 ALA A C 1
ATOM 722 O O . ALA A 1 87 ? -7.358 -0.574 30.159 1.00 69.12 87 ALA A O 1
ATOM 723 N N . LYS A 1 88 ? -5.189 -0.085 29.870 1.00 69.25 88 LYS A N 1
ATOM 724 C CA . LYS A 1 88 ? -4.686 -0.869 31.012 1.00 69.25 88 LYS A CA 1
ATOM 725 C C . LYS A 1 88 ? -4.395 -0.020 32.253 1.00 69.25 88 LYS A C 1
ATOM 727 O O . LYS A 1 88 ? -4.029 -0.597 33.275 1.00 69.25 88 LYS A O 1
ATOM 732 N N . ARG A 1 89 ? -4.484 1.305 32.148 1.00 59.12 89 ARG A N 1
ATOM 733 C CA . ARG A 1 89 ? -4.220 2.254 33.231 1.00 59.12 89 ARG A CA 1
ATOM 734 C C . ARG A 1 89 ? -5.531 2.814 33.762 1.00 59.12 89 ARG A C 1
ATOM 736 O O . ARG A 1 89 ? -5.568 3.063 34.983 1.00 59.12 89 ARG A O 1
#

pLDDT: mean 86.84, std 6.66, range [59.12, 96.0]

Foldseek 3Di:
DVVVVVVVVVVVVVVVVVVVCVLCVLVVVLVVLVVVLPVVLVVLVPDPDDPVVSVVVNVVSVVVSVVVSVVSVVVSVVVVVVVVVVVVD

Secondary structure (DSSP, 8-state):
-HHHHHHHHHHHHHHHHHHHHHHSHHHHHHHHHHHHHHHHHHHHHHS---HHHHHHHHHHHHHHHHHHHHHHHHHHHHHHHHHHHHTT-

Radius of gyration: 20.86 Å; chains: 1; bounding box: 62×15×58 Å